Protein AF-A0A7W0TQX7-F1 (afdb_monomer)

Foldseek 3Di:
DAPLVVLVVVQVVQLVVCVVVVPAFFGWGAASQRDPPGGDTDTDGSVVVVVQVVDPDTRHDPPGHRDDPPDPDPD
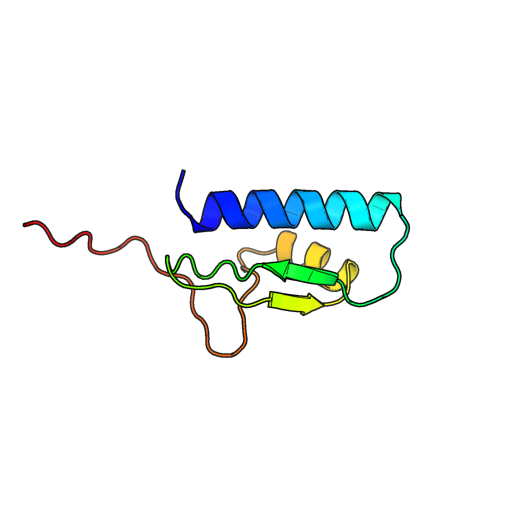
Structure (mmCIF, N/CA/C/O backbone):
data_AF-A0A7W0TQX7-F1
#
_entry.id   AF-A0A7W0TQX7-F1
#
loop_
_atom_site.group_PDB
_atom_site.id
_atom_site.type_symbol
_atom_site.label_atom_id
_atom_site.label_alt_id
_atom_site.label_comp_id
_atom_site.label_asym_id
_atom_site.label_entity_id
_atom_site.label_seq_id
_atom_site.pdbx_PDB_ins_code
_atom_site.Cartn_x
_atom_site.Cartn_y
_atom_site.Cartn_z
_atom_site.occupancy
_atom_site.B_iso_or_equiv
_atom_site.auth_seq_id
_atom_site.auth_comp_id
_atom_site.auth_asym_id
_atom_site.auth_atom_id
_atom_site.pdbx_PDB_model_num
ATOM 1 N N . MET A 1 1 ? 14.212 10.714 -5.753 1.00 74.12 1 MET A N 1
ATOM 2 C CA . MET A 1 1 ? 13.199 9.742 -5.307 1.00 74.12 1 MET A CA 1
ATOM 3 C C . MET A 1 1 ? 12.612 8.996 -6.498 1.00 74.12 1 MET A C 1
ATOM 5 O O . MET A 1 1 ? 12.136 9.649 -7.430 1.00 74.12 1 MET A O 1
ATOM 9 N N . SER A 1 2 ? 12.628 7.666 -6.476 1.00 88.62 2 SER A N 1
ATOM 10 C CA . SER A 1 2 ? 12.042 6.789 -7.494 1.00 88.62 2 SER A CA 1
ATOM 11 C C . SER A 1 2 ? 10.506 6.862 -7.493 1.00 88.62 2 SER A C 1
ATOM 13 O O . SER A 1 2 ? 9.875 7.434 -6.596 1.00 88.62 2 SER A O 1
ATOM 15 N N . ARG A 1 3 ? 9.858 6.307 -8.527 1.00 89.75 3 ARG A N 1
ATOM 16 C CA . ARG A 1 3 ? 8.390 6.185 -8.542 1.00 89.75 3 ARG A CA 1
ATOM 17 C C . ARG A 1 3 ? 7.907 5.286 -7.405 1.00 89.75 3 ARG A C 1
ATOM 19 O O . ARG A 1 3 ? 6.919 5.634 -6.766 1.00 89.75 3 ARG A O 1
ATOM 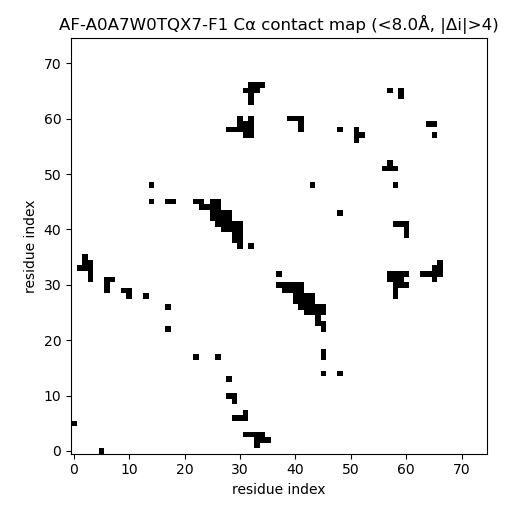26 N N . ALA A 1 4 ? 8.597 4.173 -7.157 1.00 89.56 4 ALA A N 1
ATOM 27 C CA . ALA A 1 4 ? 8.245 3.234 -6.098 1.00 89.56 4 ALA A CA 1
ATOM 28 C C . ALA A 1 4 ? 8.277 3.906 -4.716 1.00 89.56 4 ALA A C 1
ATOM 30 O O . ALA A 1 4 ? 7.333 3.748 -3.949 1.00 89.56 4 ALA A O 1
ATOM 31 N N 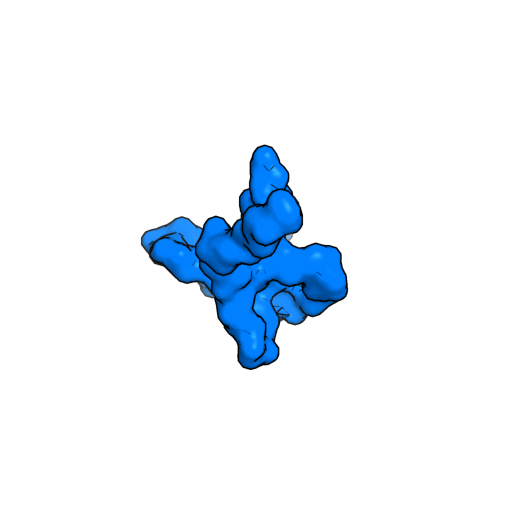. GLU A 1 5 ? 9.280 4.744 -4.438 1.00 91.44 5 GLU A N 1
ATOM 32 C CA . GLU A 1 5 ? 9.365 5.512 -3.186 1.00 91.44 5 GLU A CA 1
ATOM 33 C C . GLU A 1 5 ? 8.193 6.488 -3.018 1.00 91.44 5 GLU A C 1
ATOM 35 O O . GLU A 1 5 ? 7.581 6.545 -1.951 1.00 91.44 5 GLU A O 1
ATOM 40 N N . ARG A 1 6 ? 7.820 7.222 -4.078 1.00 94.56 6 ARG A N 1
ATOM 41 C CA . ARG A 1 6 ? 6.656 8.129 -4.033 1.00 94.56 6 ARG A CA 1
ATOM 42 C C . ARG A 1 6 ? 5.346 7.375 -3.801 1.00 94.56 6 ARG A C 1
ATOM 44 O O . ARG A 1 6 ? 4.487 7.855 -3.067 1.00 94.56 6 ARG A O 1
ATOM 51 N N . ILE A 1 7 ? 5.189 6.203 -4.416 1.00 96.19 7 ILE A N 1
ATOM 52 C CA . ILE A 1 7 ? 4.010 5.354 -4.215 1.00 96.19 7 ILE A CA 1
ATOM 53 C C . ILE A 1 7 ? 3.978 4.804 -2.783 1.00 96.19 7 ILE A C 1
ATOM 55 O O . ILE A 1 7 ? 2.935 4.883 -2.139 1.00 96.19 7 ILE A O 1
ATOM 59 N N . ARG A 1 8 ? 5.110 4.315 -2.258 1.00 95.19 8 ARG A N 1
ATOM 60 C CA . ARG A 1 8 ? 5.227 3.871 -0.860 1.00 95.19 8 ARG A CA 1
ATOM 61 C C . ARG A 1 8 ? 4.819 4.979 0.109 1.00 95.19 8 ARG A C 1
ATOM 63 O O . ARG A 1 8 ? 4.032 4.733 1.016 1.00 95.19 8 ARG A O 1
ATOM 70 N N . GLN A 1 9 ? 5.274 6.211 -0.121 1.00 96.00 9 GLN A N 1
ATOM 71 C CA . GLN A 1 9 ? 4.869 7.361 0.690 1.00 96.00 9 GLN A CA 1
ATOM 72 C C . GLN A 1 9 ? 3.353 7.613 0.630 1.00 96.00 9 GLN A C 1
ATOM 74 O O . GLN A 1 9 ? 2.731 7.835 1.667 1.00 96.00 9 GLN A O 1
ATOM 79 N N . ALA A 1 10 ? 2.750 7.554 -0.560 1.00 97.31 10 ALA A N 1
ATOM 80 C CA . ALA A 1 10 ? 1.305 7.714 -0.721 1.00 97.31 10 ALA A CA 1
ATOM 81 C C . ALA A 1 10 ? 0.520 6.607 0.006 1.00 97.31 10 ALA A C 1
ATOM 83 O O . ALA A 1 10 ? -0.460 6.895 0.690 1.00 97.31 10 ALA A O 1
ATOM 84 N N . ASN A 1 11 ? 0.982 5.358 -0.069 1.00 98.06 11 ASN A N 1
ATOM 85 C CA . ASN A 1 11 ? 0.384 4.250 0.672 1.00 98.06 11 ASN A CA 1
ATOM 86 C C . ASN A 1 11 ? 0.478 4.450 2.191 1.00 98.06 11 ASN A C 1
ATOM 88 O O . ASN A 1 11 ? -0.510 4.229 2.886 1.00 98.06 11 ASN A O 1
ATOM 92 N N . SER A 1 12 ? 1.604 4.951 2.705 1.00 97.50 12 SER A N 1
ATOM 93 C CA . SER A 1 12 ? 1.729 5.294 4.128 1.00 97.50 12 SER A CA 1
ATOM 94 C C . SER A 1 12 ? 0.740 6.379 4.561 1.00 97.50 12 SER A C 1
ATOM 96 O O . SER A 1 12 ? 0.192 6.296 5.656 1.00 97.50 12 SER A O 1
ATOM 98 N N . GLN A 1 13 ? 0.456 7.368 3.708 1.00 98.31 13 GLN A N 1
ATOM 99 C CA . GLN A 1 13 ? -0.557 8.394 3.995 1.00 98.31 13 GLN A CA 1
ATOM 100 C C . GLN A 1 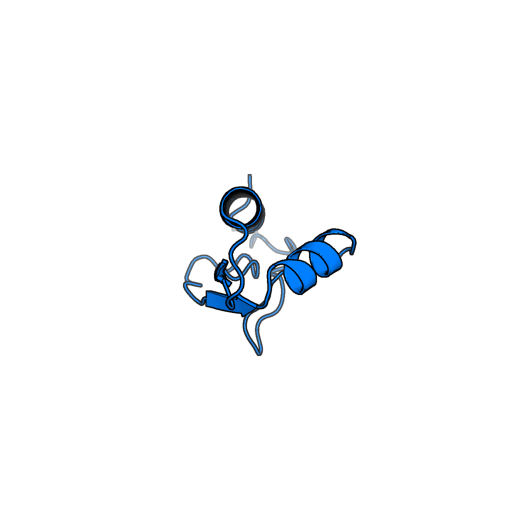13 ? -1.977 7.816 4.005 1.00 98.31 13 GLN A C 1
ATOM 102 O O . GLN A 1 13 ? -2.774 8.151 4.879 1.00 98.31 13 GLN A O 1
ATOM 107 N N . ILE A 1 14 ? -2.284 6.920 3.063 1.00 98.25 14 ILE A N 1
ATOM 108 C CA . ILE A 1 14 ? -3.561 6.197 3.028 1.00 98.25 14 ILE A CA 1
ATOM 109 C C . ILE A 1 14 ? -3.739 5.373 4.312 1.00 98.25 14 ILE A C 1
ATOM 111 O O . ILE A 1 14 ? -4.785 5.469 4.954 1.00 98.25 14 ILE A O 1
ATOM 115 N N . ALA A 1 15 ? -2.718 4.610 4.713 1.00 98.06 15 ALA A N 1
ATOM 116 C CA . ALA A 1 15 ? -2.752 3.790 5.922 1.00 98.06 15 ALA A CA 1
ATOM 117 C C . ALA A 1 15 ? -2.915 4.641 7.185 1.00 98.06 15 ALA A C 1
ATOM 119 O O . ALA A 1 15 ? -3.769 4.338 8.015 1.00 98.06 15 ALA A O 1
ATOM 120 N N . ALA A 1 16 ? -2.166 5.743 7.301 1.00 98.31 16 ALA A N 1
ATOM 121 C CA . ALA A 1 16 ? -2.307 6.681 8.413 1.00 98.31 16 ALA A CA 1
ATOM 122 C C . ALA A 1 16 ? -3.749 7.192 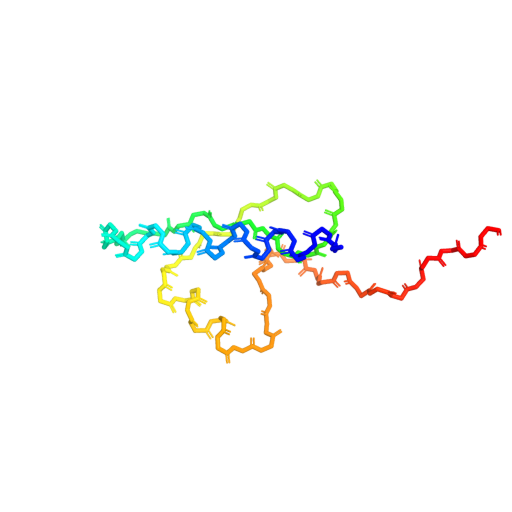8.527 1.00 98.31 16 ALA A C 1
ATOM 124 O O . ALA A 1 16 ? -4.337 7.161 9.608 1.00 98.31 16 ALA A O 1
ATOM 125 N N . LYS A 1 17 ? -4.369 7.566 7.399 1.00 98.56 17 LYS A N 1
ATOM 126 C CA . LYS A 1 17 ? -5.754 8.037 7.422 1.00 98.56 17 LYS A CA 1
ATOM 127 C C . LYS A 1 17 ? -6.753 6.935 7.775 1.00 98.56 17 LYS A C 1
ATOM 129 O O . LYS A 1 17 ? -7.742 7.197 8.455 1.0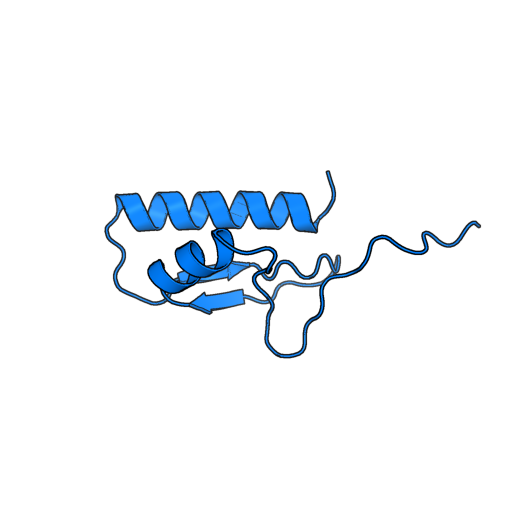0 98.56 17 LYS A O 1
ATOM 134 N N . ALA A 1 18 ? -6.509 5.708 7.327 1.00 98.25 18 ALA A N 1
ATOM 135 C CA . ALA A 1 18 ? -7.344 4.566 7.673 1.00 98.25 18 ALA A CA 1
ATOM 136 C C . ALA A 1 18 ? -7.267 4.210 9.166 1.00 98.25 18 ALA A C 1
ATOM 138 O O . ALA A 1 18 ? -8.305 3.912 9.759 1.00 98.25 18 ALA A O 1
ATOM 139 N N . HIS A 1 19 ? -6.077 4.311 9.773 1.00 98.00 19 HIS A N 1
ATOM 140 C CA . HIS A 1 19 ? -5.877 4.179 11.222 1.00 98.00 19 HIS A CA 1
ATOM 141 C C . HIS A 1 19 ? -6.688 5.230 11.984 1.00 98.00 19 HIS A C 1
ATOM 143 O O . HIS A 1 19 ? -7.494 4.876 12.842 1.00 98.00 19 HIS A O 1
ATOM 149 N N . GLU A 1 20 ? -6.556 6.510 11.617 1.00 98.38 20 GLU A N 1
ATOM 150 C CA . GLU A 1 20 ? -7.307 7.615 12.241 1.00 98.38 20 GLU A CA 1
ATOM 151 C C . GLU A 1 20 ? -8.826 7.399 12.212 1.00 98.38 20 GLU A C 1
ATOM 153 O O . GLU A 1 20 ? -9.530 7.746 13.158 1.00 98.38 20 GLU A O 1
ATOM 158 N N . LEU A 1 21 ? -9.337 6.847 11.1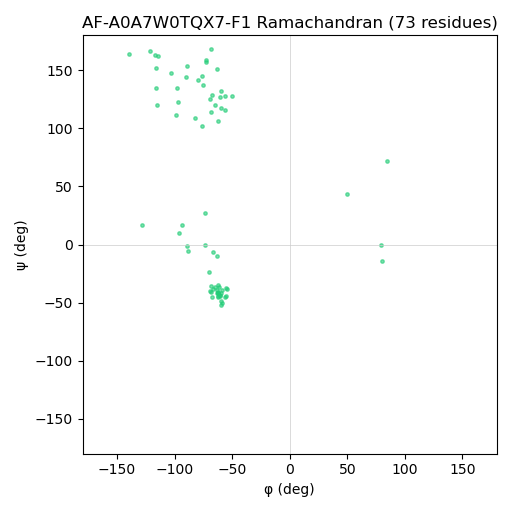12 1.00 97.81 21 LEU A N 1
ATOM 159 C CA . LEU A 1 21 ? -10.768 6.641 10.899 1.00 97.81 21 LEU A CA 1
ATOM 160 C C . LEU A 1 21 ? -11.275 5.288 11.413 1.00 97.81 21 LEU A C 1
ATOM 162 O O . LEU A 1 21 ? -12.468 5.019 11.282 1.00 97.81 21 LEU A O 1
ATOM 166 N N . SER A 1 22 ? -10.403 4.434 11.964 1.00 96.69 22 SER A N 1
ATOM 167 C CA . SER A 1 22 ? -10.737 3.044 12.319 1.00 96.69 22 SER A CA 1
ATOM 168 C C . SER A 1 22 ? -11.418 2.300 11.159 1.00 96.69 22 SER A C 1
ATOM 170 O O . SER A 1 22 ? -12.436 1.626 11.327 1.00 96.69 22 SER A O 1
ATOM 172 N N . PHE A 1 23 ? -10.893 2.481 9.945 1.00 96.94 23 PHE A N 1
ATOM 173 C CA . PHE A 1 23 ? -11.526 1.988 8.726 1.00 96.94 23 PHE A CA 1
ATOM 174 C C . PHE A 1 23 ? -11.495 0.450 8.667 1.00 96.94 23 PHE A C 1
ATOM 176 O O . PHE A 1 23 ? -10.434 -0.158 8.560 1.00 96.94 23 PHE A O 1
ATOM 183 N N . GLY A 1 24 ? -12.671 -0.183 8.726 1.00 95.62 24 GLY A N 1
ATOM 184 C CA . GLY A 1 24 ? -12.815 -1.640 8.878 1.00 95.62 24 GLY A CA 1
ATOM 185 C C . GLY A 1 24 ? -13.016 -2.442 7.587 1.00 95.62 24 GLY A C 1
ATOM 186 O O . GLY A 1 24 ? -13.362 -3.618 7.658 1.00 95.62 24 GLY A O 1
ATOM 187 N N . ALA A 1 25 ? -12.858 -1.830 6.412 1.00 97.69 25 ALA A N 1
ATOM 188 C CA . ALA A 1 25 ? -13.040 -2.487 5.114 1.00 97.69 25 ALA A CA 1
ATOM 189 C C . ALA A 1 25 ? -11.728 -2.511 4.308 1.00 97.69 25 ALA A C 1
ATOM 191 O O . ALA A 1 25 ? -10.820 -1.737 4.614 1.00 97.69 25 ALA A O 1
ATOM 192 N N . PRO A 1 26 ? -11.605 -3.355 3.264 1.00 98.19 26 PRO A N 1
ATOM 193 C CA . PRO A 1 26 ? -10.423 -3.359 2.407 1.00 98.19 26 PRO A CA 1
ATOM 194 C C . PRO A 1 26 ? -10.142 -1.987 1.781 1.00 98.19 26 PRO A C 1
ATOM 196 O O . PRO A 1 26 ? -11.010 -1.382 1.146 1.00 98.19 26 PRO A O 1
ATOM 199 N N . ILE A 1 27 ? -8.907 -1.519 1.937 1.00 98.31 27 ILE A N 1
ATOM 200 C CA . ILE A 1 27 ? -8.443 -0.200 1.506 1.00 98.31 27 ILE A CA 1
ATOM 201 C C . ILE A 1 27 ? -7.727 -0.344 0.160 1.00 98.31 27 ILE A C 1
ATOM 203 O O . ILE A 1 27 ? -6.907 -1.252 0.000 1.00 98.31 27 ILE A O 1
ATOM 207 N N . PRO A 1 28 ? -8.002 0.526 -0.827 1.00 98.00 28 PRO A N 1
ATOM 208 C CA . PRO A 1 28 ? -7.263 0.528 -2.080 1.00 98.00 28 PRO A CA 1
ATOM 209 C C . PRO A 1 28 ? -5.885 1.177 -1.893 1.00 98.00 28 PRO A C 1
ATOM 211 O O . PRO A 1 28 ? -5.757 2.399 -1.887 1.00 98.00 28 PRO A O 1
ATOM 214 N N . PHE A 1 29 ? -4.847 0.353 -1.801 1.00 98.31 29 PHE A N 1
ATOM 215 C CA . PHE A 1 29 ? -3.458 0.795 -1.885 1.00 98.31 29 PHE A CA 1
ATOM 216 C C . PHE A 1 29 ? -2.973 0.791 -3.333 1.00 98.31 29 PHE A C 1
ATOM 218 O O . PHE A 1 29 ? -3.462 0.045 -4.180 1.00 98.31 29 PHE A O 1
ATOM 225 N N . LEU A 1 30 ? -1.997 1.634 -3.634 1.00 98.00 30 LEU A N 1
ATOM 226 C CA . LEU A 1 30 ? -1.350 1.716 -4.935 1.00 98.00 30 LEU A CA 1
ATOM 227 C C . LEU A 1 30 ? -0.307 0.600 -5.087 1.00 98.00 30 LEU A C 1
ATOM 229 O O . LEU A 1 30 ? 0.434 0.306 -4.150 1.00 98.00 30 LEU A O 1
ATOM 233 N N . CYS A 1 31 ? -0.201 0.014 -6.281 1.00 97.38 31 CYS A N 1
ATOM 234 C CA . CYS A 1 31 ? 0.855 -0.953 -6.578 1.00 97.38 31 CYS A CA 1
ATOM 235 C C . CYS A 1 31 ? 2.250 -0.298 -6.609 1.00 97.38 31 CYS A C 1
ATOM 237 O O . CYS A 1 31 ? 2.495 0.661 -7.341 1.00 97.38 31 CYS A O 1
ATOM 239 N N . GLU A 1 32 ? 3.187 -0.884 -5.871 1.00 96.31 32 GLU A N 1
ATOM 240 C CA . GLU A 1 32 ? 4.559 -0.414 -5.659 1.00 96.31 32 GLU A CA 1
ATOM 241 C C . GLU A 1 32 ? 5.575 -1.017 -6.635 1.00 96.31 32 GLU A C 1
ATOM 243 O O . GLU A 1 32 ? 6.776 -0.922 -6.405 1.00 96.31 32 GLU A O 1
ATOM 248 N N . CYS A 1 33 ? 5.132 -1.606 -7.751 1.00 95.25 33 CYS A N 1
ATOM 249 C CA . CYS A 1 33 ? 6.037 -2.263 -8.700 1.00 95.25 33 CYS A CA 1
ATOM 250 C C . CYS A 1 33 ? 7.050 -1.318 -9.371 1.00 95.25 33 CYS A C 1
ATOM 252 O O . CYS A 1 33 ? 7.929 -1.780 -10.078 1.00 95.25 33 CYS A O 1
ATOM 254 N N . GLY A 1 34 ? 6.924 0.002 -9.212 1.00 93.06 34 GLY A N 1
ATOM 255 C CA . GLY A 1 34 ? 7.845 0.984 -9.794 1.00 93.06 34 GLY A CA 1
ATOM 256 C C . GLY A 1 34 ? 7.596 1.295 -11.273 1.00 93.06 34 GLY A C 1
ATOM 257 O O . GLY A 1 34 ? 8.056 2.331 -11.750 1.00 93.06 34 GLY A O 1
ATOM 258 N N . ALA A 1 35 ? 6.799 0.489 -11.985 1.00 93.75 35 ALA A N 1
ATOM 259 C CA . ALA A 1 35 ? 6.518 0.702 -13.403 1.00 93.75 35 ALA A CA 1
ATOM 260 C C . ALA A 1 35 ? 5.828 2.062 -13.667 1.00 93.75 35 ALA A C 1
ATOM 262 O O . ALA A 1 35 ? 4.773 2.338 -13.075 1.00 93.75 35 ALA A O 1
ATOM 263 N N . PRO A 1 36 ? 6.363 2.910 -14.577 1.00 90.06 36 PRO A N 1
ATOM 264 C CA . PRO A 1 36 ? 5.840 4.255 -14.841 1.00 90.06 36 PRO A CA 1
ATOM 265 C C . PRO A 1 36 ? 4.357 4.293 -15.219 1.00 90.06 36 PRO A C 1
ATOM 267 O O . PRO A 1 36 ? 3.626 5.181 -14.781 1.00 90.06 36 PRO A O 1
ATOM 270 N N . ALA A 1 37 ? 3.905 3.300 -15.988 1.00 91.75 37 ALA A N 1
ATOM 271 C CA . ALA A 1 37 ? 2.532 3.197 -16.475 1.00 91.75 37 ALA A CA 1
ATOM 272 C C . ALA A 1 37 ? 1.576 2.457 -15.517 1.00 91.75 37 ALA A C 1
ATOM 274 O O . ALA A 1 37 ? 0.373 2.410 -15.778 1.00 91.75 37 ALA A O 1
ATOM 275 N N . CYS A 1 38 ? 2.068 1.880 -14.412 1.00 96.06 38 CYS A N 1
ATOM 276 C CA . CYS A 1 38 ? 1.221 1.115 -13.499 1.00 96.06 38 CYS A CA 1
ATOM 277 C C . CYS A 1 38 ? 0.247 2.032 -12.745 1.00 96.06 38 CYS A C 1
ATOM 279 O O . CYS A 1 38 ? 0.660 2.991 -12.089 1.00 96.06 38 CYS A O 1
ATOM 281 N N . ARG A 1 39 ? -1.048 1.714 -12.833 1.00 95.19 39 ARG A N 1
ATOM 282 C CA . ARG A 1 39 ? -2.161 2.413 -12.162 1.00 95.19 39 ARG A CA 1
ATOM 283 C C . ARG A 1 39 ? -3.068 1.454 -11.376 1.00 95.19 39 ARG A C 1
ATOM 285 O O . ARG A 1 39 ? -4.209 1.788 -11.085 1.00 95.19 39 ARG A O 1
ATOM 292 N N . GLN A 1 40 ? -2.586 0.243 -11.100 1.00 98.12 40 GLN A N 1
ATOM 293 C CA . GLN A 1 40 ? -3.371 -0.793 -10.431 1.00 98.12 40 GLN A CA 1
ATOM 294 C C . GLN A 1 40 ? -3.484 -0.523 -8.927 1.00 98.12 40 GLN A C 1
ATOM 296 O O . GLN A 1 40 ? -2.532 -0.051 -8.298 1.00 98.12 40 GLN A O 1
ATOM 301 N N . PHE A 1 41 ? -4.640 -0.880 -8.368 1.00 97.88 41 PHE A N 1
ATOM 302 C CA . PHE A 1 41 ? -4.883 -0.884 -6.929 1.00 97.88 41 PHE A CA 1
ATOM 303 C C . PHE A 1 41 ? -4.827 -2.305 -6.373 1.00 97.88 41 PHE A C 1
ATOM 305 O O . PHE A 1 41 ? -5.264 -3.253 -7.025 1.00 97.88 41 PHE A O 1
ATOM 312 N N . VAL A 1 42 ? -4.366 -2.425 -5.135 1.00 97.88 42 VAL A N 1
ATOM 313 C CA . VAL A 1 42 ? -4.392 -3.648 -4.336 1.00 97.88 42 VAL A CA 1
ATOM 314 C C . VAL A 1 42 ? -5.299 -3.393 -3.141 1.00 97.88 42 VAL A C 1
ATOM 316 O O . VAL A 1 42 ? -5.066 -2.460 -2.376 1.00 97.88 42 VAL A O 1
ATOM 319 N N . ARG A 1 43 ? -6.372 -4.178 -3.014 1.00 97.88 43 ARG A N 1
ATOM 320 C CA . ARG A 1 43 ? -7.353 -4.031 -1.932 1.00 97.88 43 ARG A CA 1
ATOM 321 C C . ARG A 1 43 ? -7.062 -5.048 -0.841 1.00 97.88 43 ARG A C 1
ATOM 323 O O . ARG A 1 43 ? -7.256 -6.236 -1.072 1.00 97.88 43 ARG A O 1
ATOM 330 N N . ILE A 1 44 ? -6.617 -4.572 0.315 1.00 97.50 44 ILE A N 1
ATOM 331 C CA . ILE A 1 44 ? -6.279 -5.395 1.488 1.00 97.50 44 ILE A CA 1
ATOM 332 C C . ILE A 1 44 ? -6.751 -4.710 2.768 1.00 97.50 44 ILE A C 1
ATOM 334 O O . ILE A 1 44 ? -7.073 -3.518 2.751 1.00 97.50 44 ILE A O 1
ATOM 338 N N . LEU A 1 45 ? -6.822 -5.454 3.871 1.00 98.06 45 LEU A N 1
ATOM 339 C CA . LEU A 1 45 ? -7.130 -4.863 5.169 1.00 98.06 45 LEU A CA 1
ATOM 340 C C . LEU A 1 45 ? -5.937 -4.051 5.681 1.00 98.06 45 LEU A C 1
ATOM 342 O O . LEU A 1 45 ? -4.788 -4.291 5.309 1.00 98.06 45 LEU A O 1
ATOM 346 N N . LEU A 1 46 ? -6.214 -3.100 6.574 1.00 97.75 46 LEU A N 1
ATOM 347 C CA . LEU A 1 46 ? -5.174 -2.286 7.202 1.00 97.75 46 LEU A CA 1
ATOM 348 C C . LEU A 1 46 ? -4.151 -3.143 7.965 1.00 97.75 46 LEU A C 1
ATOM 350 O O . LEU A 1 46 ? -2.955 -2.908 7.853 1.00 97.75 46 LEU A O 1
ATOM 354 N N . GLY A 1 47 ? -4.608 -4.198 8.649 1.00 96.31 47 GLY A N 1
ATOM 355 C CA . GLY A 1 47 ? -3.715 -5.131 9.343 1.00 96.31 47 GLY A CA 1
ATOM 356 C C . GLY A 1 47 ? -2.760 -5.881 8.405 1.00 96.31 47 GLY A C 1
ATOM 357 O O . GLY A 1 47 ? -1.604 -6.099 8.763 1.00 96.31 47 GLY A O 1
ATOM 358 N N . ASP A 1 48 ? -3.199 -6.214 7.185 1.00 95.88 48 ASP A N 1
ATOM 359 C CA . ASP A 1 48 ? -2.336 -6.853 6.181 1.00 95.88 48 ASP A CA 1
ATOM 360 C C . ASP A 1 48 ? -1.276 -5.870 5.671 1.00 95.88 48 ASP A C 1
ATOM 362 O O . ASP A 1 48 ? -0.116 -6.237 5.479 1.00 95.88 48 ASP A O 1
ATOM 366 N N . TYR A 1 49 ? -1.665 -4.604 5.472 1.00 96.38 49 TYR A N 1
ATOM 367 C CA . TYR A 1 49 ? -0.735 -3.533 5.121 1.00 96.38 49 TYR A CA 1
ATOM 368 C C . TYR A 1 49 ? 0.354 -3.377 6.188 1.00 96.38 49 TYR A C 1
ATOM 370 O O . TYR A 1 49 ? 1.540 -3.381 5.857 1.00 96.38 49 TYR A O 1
ATOM 378 N N . ASP A 1 50 ? -0.035 -3.281 7.460 1.00 95.50 50 ASP A N 1
ATOM 379 C CA . ASP A 1 50 ? 0.903 -3.100 8.570 1.00 95.50 50 ASP A CA 1
ATOM 380 C C . ASP A 1 50 ? 1.870 -4.289 8.685 1.00 95.50 50 ASP A C 1
ATOM 382 O O . ASP A 1 50 ? 3.081 -4.097 8.827 1.00 95.50 50 ASP A O 1
ATOM 386 N N . ALA A 1 51 ? 1.364 -5.518 8.529 1.00 93.81 51 ALA A N 1
ATOM 387 C CA . ALA A 1 51 ? 2.188 -6.724 8.511 1.00 93.81 51 ALA A CA 1
ATOM 388 C C . ALA A 1 51 ? 3.213 -6.708 7.362 1.00 93.81 51 ALA A C 1
ATOM 390 O O . ALA A 1 51 ? 4.389 -7.011 7.571 1.00 93.81 51 ALA A O 1
ATOM 391 N N . LEU A 1 52 ? 2.799 -6.295 6.158 1.00 92.56 52 LEU A N 1
ATOM 392 C CA . LEU A 1 52 ? 3.694 -6.161 5.005 1.00 92.56 52 LEU A CA 1
ATOM 393 C C . LEU A 1 52 ? 4.753 -5.077 5.213 1.00 92.56 52 LEU A C 1
ATOM 395 O O . LEU A 1 52 ? 5.889 -5.244 4.771 1.00 92.56 52 LEU A O 1
ATOM 399 N N . ARG A 1 53 ? 4.418 -3.966 5.875 1.00 91.94 53 ARG A N 1
ATOM 400 C CA . ARG A 1 53 ? 5.375 -2.887 6.166 1.00 91.94 53 ARG A CA 1
ATOM 401 C C . ARG A 1 53 ? 6.429 -3.264 7.200 1.00 91.94 53 ARG A C 1
ATOM 403 O O . ARG A 1 53 ? 7.512 -2.694 7.149 1.00 91.94 53 ARG A O 1
ATOM 410 N N . GLY A 1 54 ? 6.152 -4.240 8.061 1.00 85.50 54 GLY A N 1
ATOM 411 C CA . GLY A 1 54 ? 7.155 -4.861 8.931 1.00 85.50 54 GLY A CA 1
ATOM 412 C C . GLY A 1 54 ? 8.122 -5.812 8.211 1.00 85.50 54 GLY A C 1
ATOM 413 O O . GLY A 1 54 ? 8.988 -6.390 8.860 1.00 85.50 54 GLY A O 1
ATOM 414 N N . SER A 1 55 ? 7.976 -5.996 6.894 1.00 86.44 55 SER A N 1
ATOM 415 C CA . SER A 1 55 ? 8.802 -6.882 6.070 1.00 86.44 55 SER A CA 1
ATOM 416 C C . SER A 1 55 ? 9.501 -6.122 4.936 1.00 86.44 55 SER A C 1
ATOM 418 O O . SER A 1 55 ? 9.111 -5.011 4.579 1.00 86.44 55 SER A O 1
ATOM 420 N N . GLU A 1 56 ? 10.480 -6.761 4.292 1.00 78.56 56 GLU A N 1
ATOM 421 C CA . GLU A 1 56 ? 11.153 -6.241 3.086 1.00 78.56 56 GLU A CA 1
ATOM 422 C C . GLU A 1 56 ? 10.218 -6.168 1.847 1.00 78.56 56 GLU A C 1
ATOM 424 O O . GLU A 1 56 ? 10.584 -5.644 0.793 1.00 78.56 56 GLU A O 1
ATOM 429 N N . GLY A 1 57 ? 8.984 -6.681 1.947 1.00 81.38 57 GLY A N 1
ATOM 430 C CA . GLY A 1 57 ? 8.023 -6.770 0.848 1.00 81.38 57 GLY A CA 1
ATOM 431 C C . GLY A 1 57 ? 7.380 -5.441 0.417 1.00 81.38 57 GLY A C 1
ATOM 432 O O . GLY A 1 57 ? 7.312 -4.449 1.148 1.00 81.38 57 GLY A O 1
ATOM 433 N N . GLY A 1 58 ? 6.861 -5.422 -0.813 1.00 88.69 58 GLY A N 1
ATOM 434 C CA . GLY A 1 58 ? 6.070 -4.320 -1.374 1.00 88.69 58 GLY A CA 1
ATOM 435 C C . GLY A 1 58 ? 4.621 -4.723 -1.646 1.00 88.69 58 GLY A C 1
ATOM 436 O O . GLY A 1 58 ? 4.304 -5.905 -1.754 1.00 88.69 58 GLY A O 1
ATOM 437 N N . ILE A 1 59 ? 3.738 -3.736 -1.806 1.00 95.19 59 ILE A N 1
ATOM 438 C CA . ILE A 1 59 ? 2.352 -3.991 -2.228 1.00 95.19 59 ILE A CA 1
ATOM 439 C C . ILE A 1 59 ? 2.323 -4.145 -3.738 1.00 95.19 59 ILE A C 1
ATOM 441 O O . ILE A 1 59 ? 2.486 -3.177 -4.482 1.00 95.19 59 ILE A 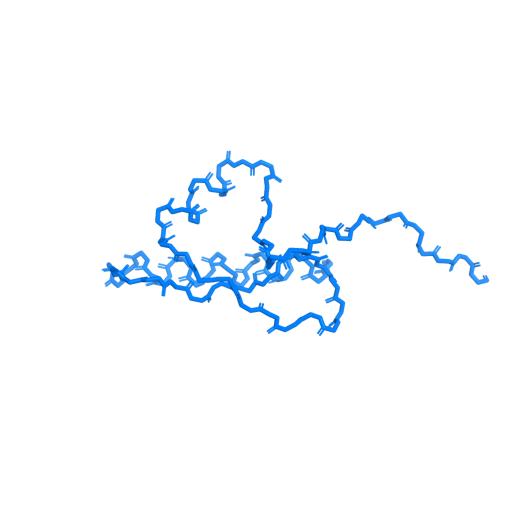O 1
ATOM 445 N N . LEU A 1 60 ? 2.105 -5.365 -4.208 1.00 96.06 60 LEU A N 1
ATOM 446 C CA . LEU A 1 60 ? 2.130 -5.688 -5.628 1.00 96.06 60 LEU A CA 1
ATOM 447 C C . LEU A 1 60 ? 0.753 -6.154 -6.080 1.00 96.06 60 LEU A C 1
ATOM 449 O O . LEU A 1 60 ? 0.102 -6.959 -5.417 1.00 96.06 60 LEU A O 1
ATOM 453 N N . ALA A 1 61 ? 0.302 -5.628 -7.218 1.00 97.06 61 ALA A N 1
ATOM 454 C CA . ALA A 1 61 ? -0.860 -6.187 -7.885 1.00 97.06 61 ALA A CA 1
ATOM 455 C C . ALA A 1 61 ? -0.546 -7.628 -8.323 1.00 97.06 61 ALA A C 1
ATOM 457 O 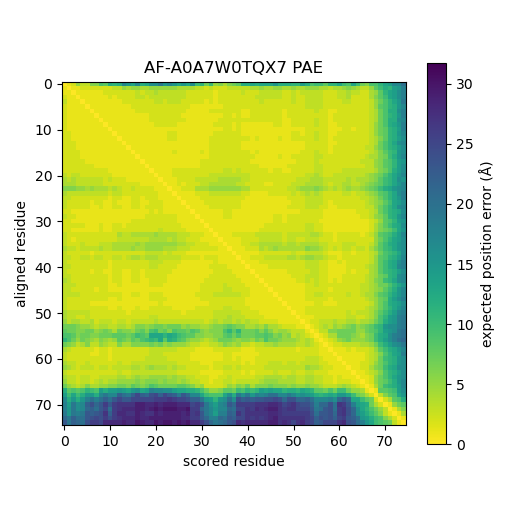O . ALA A 1 61 ? 0.620 -7.936 -8.589 1.00 97.06 61 ALA A O 1
ATOM 458 N N . PRO A 1 62 ? -1.550 -8.514 -8.410 1.00 94.69 62 PRO A N 1
ATOM 459 C CA . PRO A 1 62 ? -1.332 -9.883 -8.861 1.00 94.69 62 PRO A CA 1
ATOM 460 C C . PRO A 1 62 ? -0.536 -9.935 -10.174 1.00 94.69 62 PRO A C 1
ATOM 462 O O . PRO A 1 62 ? -0.874 -9.251 -11.139 1.00 94.69 62 PRO A O 1
ATOM 465 N N . GLY A 1 63 ? 0.540 -10.724 -10.192 1.00 95.00 63 GLY A N 1
ATOM 466 C CA . GLY A 1 63 ? 1.428 -10.872 -11.352 1.00 95.00 63 GLY A CA 1
ATOM 467 C C . GLY A 1 63 ? 2.448 -9.744 -11.560 1.00 95.00 63 GLY A C 1
ATOM 468 O O . GLY A 1 63 ? 3.228 -9.816 -12.504 1.00 95.00 63 GLY A O 1
ATOM 469 N N . HIS A 1 64 ? 2.477 -8.714 -10.710 1.00 94.88 64 HIS A N 1
ATOM 470 C CA . HIS A 1 64 ? 3.492 -7.662 -10.783 1.00 94.88 64 HIS A CA 1
ATOM 471 C C . HIS A 1 64 ? 4.718 -8.016 -9.936 1.00 94.88 64 HIS A C 1
ATOM 473 O O . HIS A 1 64 ? 4.591 -8.556 -8.840 1.00 94.88 64 HIS A O 1
ATOM 479 N N . LEU A 1 65 ? 5.898 -7.632 -10.422 1.00 92.88 65 LEU A N 1
ATOM 480 C CA . LEU A 1 65 ? 7.169 -7.725 -9.705 1.00 92.88 65 LEU A CA 1
ATOM 481 C C . LEU A 1 65 ? 7.738 -6.317 -9.477 1.00 92.88 65 LEU A C 1
ATOM 483 O O . LEU A 1 65 ? 7.437 -5.419 -10.271 1.00 92.88 65 LEU A O 1
ATOM 487 N N . PRO A 1 66 ? 8.534 -6.088 -8.418 1.00 90.31 66 PRO A N 1
ATOM 488 C CA . PRO A 1 66 ? 9.282 -4.847 -8.278 1.00 90.31 66 PRO A CA 1
ATOM 489 C C . PRO A 1 66 ? 10.220 -4.684 -9.472 1.00 90.31 66 PRO A C 1
ATOM 491 O O . PRO A 1 66 ? 10.939 -5.619 -9.823 1.00 90.31 66 PRO A O 1
ATOM 494 N N . LEU A 1 67 ? 10.222 -3.505 -10.089 1.00 85.25 67 LEU A N 1
ATOM 495 C CA . LEU A 1 67 ? 11.321 -3.136 -10.966 1.00 85.25 67 LEU A CA 1
ATOM 496 C C . LEU A 1 67 ? 12.581 -3.029 -10.108 1.00 85.25 67 LEU A C 1
ATOM 498 O O . LEU A 1 67 ? 12.614 -2.259 -9.149 1.00 85.25 67 LEU A O 1
ATOM 502 N N . LEU A 1 68 ? 13.574 -3.850 -10.435 1.00 74.88 68 LEU A N 1
ATOM 503 C CA . LEU A 1 68 ? 14.924 -3.711 -9.913 1.00 74.88 68 LEU A CA 1
ATOM 504 C C . LEU A 1 68 ? 15.571 -2.539 -10.656 1.00 74.88 68 LEU A C 1
ATOM 506 O O . LEU A 1 68 ? 15.388 -2.413 -11.866 1.00 74.88 68 LEU A O 1
ATOM 510 N N . ASP A 1 69 ? 16.298 -1.682 -9.945 1.00 61.16 69 ASP A N 1
ATOM 511 C CA . ASP A 1 69 ? 16.974 -0.506 -10.513 1.00 61.16 69 ASP A CA 1
ATOM 512 C C . ASP A 1 69 ? 18.226 -0.875 -11.351 1.00 61.16 69 ASP A C 1
ATOM 514 O O . ASP A 1 69 ? 19.147 -0.069 -11.479 1.00 61.16 69 ASP A O 1
ATOM 518 N N . ASP A 1 70 ? 18.274 -2.075 -11.938 1.00 56.72 70 ASP A N 1
ATOM 519 C CA . ASP A 1 70 ? 19.365 -2.511 -12.808 1.00 56.72 70 ASP A CA 1
ATOM 520 C C . ASP A 1 70 ? 18.996 -2.291 -14.284 1.00 56.72 70 ASP A C 1
ATOM 522 O O . ASP A 1 70 ? 18.008 -2.816 -14.795 1.00 56.72 70 ASP A O 1
ATOM 526 N N . GLU A 1 71 ? 19.853 -1.510 -14.948 1.00 48.88 71 GLU A N 1
ATOM 527 C CA . GLU A 1 71 ? 19.854 -1.116 -16.364 1.00 48.88 71 GLU A CA 1
ATOM 528 C C . GLU A 1 71 ? 18.982 0.096 -16.733 1.00 48.88 71 GLU A C 1
ATOM 530 O O . GLU A 1 71 ? 18.018 0.029 -17.495 1.00 48.88 71 GLU A O 1
ATOM 535 N N . LEU A 1 72 ? 19.438 1.282 -16.310 1.00 52.53 72 LEU A N 1
ATOM 536 C CA . LEU A 1 72 ? 19.428 2.404 -17.252 1.00 52.53 72 LEU A CA 1
ATOM 537 C C . LEU A 1 72 ? 20.235 1.952 -18.483 1.00 52.53 72 LEU A C 1
ATOM 539 O O . LEU A 1 72 ? 21.434 1.708 -18.324 1.00 52.53 72 LEU A O 1
ATOM 543 N N . PRO A 1 73 ? 19.646 1.824 -19.687 1.00 42.81 73 PRO A N 1
ATOM 544 C CA . PRO A 1 73 ? 20.457 1.623 -20.874 1.00 42.81 73 PRO A CA 1
ATOM 545 C C . PRO A 1 73 ? 21.380 2.837 -21.001 1.00 42.81 73 PRO A C 1
ATOM 547 O O . PRO A 1 73 ? 20.914 3.973 -21.121 1.00 42.81 73 PRO A O 1
ATOM 550 N N . VAL A 1 74 ? 22.690 2.596 -20.918 1.00 53.72 74 VAL A N 1
ATOM 551 C CA . VAL A 1 74 ? 23.700 3.567 -21.339 1.00 53.72 74 VAL A CA 1
ATOM 552 C C . VAL A 1 74 ? 23.465 3.780 -22.831 1.00 53.72 74 VAL A C 1
ATOM 554 O O . VAL A 1 74 ? 23.696 2.872 -23.629 1.00 53.72 74 VAL A O 1
ATOM 557 N N . ALA A 1 75 ? 22.907 4.940 -23.170 1.00 54.44 75 ALA A N 1
ATOM 558 C CA . ALA A 1 75 ? 22.845 5.433 -24.539 1.00 54.44 75 ALA A CA 1
ATOM 559 C C . ALA A 1 75 ? 24.226 5.925 -24.986 1.00 54.44 75 ALA A C 1
ATOM 561 O O . ALA A 1 75 ? 24.946 6.501 -24.134 1.00 54.44 75 ALA A O 1
#

Secondary structure (DSSP, 8-state):
--HHHHHHHHHHHHHHHHHHTT--S-EEEEP-S--TT---EEEE-HHHHHHHHTSS-----TT--PPPS------

Mean predicted aligned error: 4.98 Å

pLDDT: mean 90.31, std 13.17, range [42.81, 98.56]

Radius of gyration: 13.43 Å; Cα contacts (8 Å, |Δi|>4): 88; chains: 1; bounding box: 37×21×37 Å

Nearest PDB structures (foldseek):
  3c7n-assembly1_B  TM=5.053E-01  e=2.059E+00  Bos taurus

Solvent-accessible surface area (backbone atoms only — not comparable to full-atom values): 4639 Å² total; per-residue (Å²): 134,58,62,28,56,54,42,50,54,51,39,53,52,52,50,52,52,35,59,78,65,66,55,89,57,67,43,79,31,62,44,37,27,42,54,90,86,69,81,54,64,36,72,43,44,64,70,56,53,54,57,40,67,78,44,98,62,74,54,54,36,90,95,55,61,68,65,68,94,75,75,78,79,85,124

Sequence (75 aa):
MSRAERIRQANSQIAAKAHELSFGAPIPFLCECGAPACRQFVRILLGDYDALRGSEGGILAPGHLPLLDDELPVA